Protein AF-A0A099L6Z6-F1 (afdb_monomer_lite)

pLDDT: mean 90.1, std 9.33, range [52.97, 97.56]

Sequence (147 aa):
MLLELKNRAIEADQVHSEILDRCCEWDNIVERSDDLVKFLDLDIGEESKTLIRRLIDTNLALNLTHAELEAKRDKSVLEYALAKLGGNLGSIIDYVDNKGRKRTIVVEDAQLLAGDVAVTGTRLLQSGKIGKLEGYVCLDSCQWQLR

Radius of gyration: 21.44 Å; chains: 1; bounding box: 47×38×59 Å

Foldseek 3Di:
DLVVLLVQLVVLVVVLVVLVVVLVVLCVVCVPLVCLVVCCPDPDDPVSNVVSVVSNVVNVVSVVVNVVSVVSNQVSLQVSVCVLQVHDQQWKKWWQDPVRDTWIFGFHGWDADPSWIKGWHFIQDPVRDGDRDIDIDTSVPIDMHTD

Secondary structure (DSSP, 8-state):
-HHHHHHHHHHHHHHHHHHHHHHHHHHHHSSSGGGHHHHTTSS--HHHHHHHHHHHHHHHHHHHHHHHHHHHHHHHHHHHHHHHHT--TT-EEEEE-TTS-EEEEE--EEEEETTEEEEEEEEEPTTS-EEEEEEEEETTTS-EEE-

Structure (mmCIF, N/CA/C/O backbone):
data_AF-A0A099L6Z6-F1
#
_entry.id   AF-A0A099L6Z6-F1
#
loop_
_atom_site.group_PDB
_atom_site.id
_atom_site.type_symbol
_atom_site.label_atom_id
_atom_site.label_alt_id
_atom_site.label_comp_id
_atom_site.label_asym_id
_atom_site.label_entity_id
_atom_site.label_seq_id
_atom_site.pdbx_PDB_ins_code
_atom_site.Cartn_x
_atom_site.Cartn_y
_atom_site.Cartn_z
_atom_site.occupancy
_atom_site.B_iso_or_equiv
_atom_site.auth_seq_id
_atom_site.auth_comp_id
_atom_site.auth_asym_id
_atom_site.auth_atom_id
_atom_site.pdbx_PDB_model_num
ATOM 1 N N . MET A 1 1 ? 8.094 17.762 -13.156 1.00 87.44 1 MET A N 1
ATOM 2 C CA . MET A 1 1 ? 7.169 16.617 -13.274 1.00 87.44 1 MET A CA 1
ATOM 3 C C . MET A 1 1 ? 7.647 15.361 -12.545 1.00 87.44 1 MET A C 1
ATOM 5 O O . MET A 1 1 ? 7.072 15.055 -11.513 1.00 87.44 1 MET A O 1
ATOM 9 N N . LEU A 1 2 ? 8.692 14.641 -12.990 1.00 93.56 2 LEU A N 1
ATOM 10 C CA . LEU A 1 2 ? 9.087 13.378 -12.326 1.00 93.56 2 LEU A CA 1
ATOM 11 C C . LEU A 1 2 ? 9.576 13.563 -10.875 1.00 93.56 2 LEU A C 1
ATOM 13 O O . LEU A 1 2 ? 9.237 12.768 -10.007 1.00 93.56 2 LEU A O 1
ATOM 17 N N . LEU A 1 3 ? 10.327 14.634 -10.595 1.00 94.00 3 LEU A N 1
ATOM 18 C CA . LEU A 1 3 ? 10.764 14.961 -9.232 1.00 94.00 3 LEU A CA 1
ATOM 19 C C . LEU A 1 3 ? 9.585 15.313 -8.308 1.00 94.00 3 LEU A C 1
ATOM 21 O O . LEU A 1 3 ? 9.558 14.895 -7.160 1.00 94.00 3 LEU A O 1
ATOM 25 N N . GLU A 1 4 ? 8.589 16.039 -8.818 1.00 96.56 4 GLU A N 1
ATOM 26 C CA . GLU A 1 4 ? 7.378 16.384 -8.056 1.00 96.56 4 GLU A CA 1
ATOM 27 C C . GLU A 1 4 ? 6.556 15.132 -7.734 1.00 96.56 4 GLU A C 1
ATOM 29 O O . GLU A 1 4 ? 6.054 14.992 -6.626 1.00 96.56 4 GLU A O 1
ATOM 34 N N . LEU A 1 5 ? 6.449 14.200 -8.686 1.00 96.56 5 LEU A N 1
ATOM 35 C CA . LEU A 1 5 ? 5.833 12.887 -8.478 1.00 96.56 5 LEU A CA 1
ATOM 36 C C . LEU A 1 5 ? 6.565 12.075 -7.409 1.00 96.56 5 LEU A C 1
ATOM 38 O O . LEU A 1 5 ? 5.923 11.532 -6.514 1.00 96.56 5 LEU A O 1
ATOM 42 N N . LYS A 1 6 ? 7.903 12.040 -7.474 1.00 95.94 6 LYS A N 1
ATOM 43 C CA . LYS A 1 6 ? 8.734 11.377 -6.464 1.00 95.94 6 LYS A CA 1
ATOM 44 C C . LYS A 1 6 ? 8.473 11.952 -5.071 1.00 95.94 6 LYS A C 1
ATOM 46 O O . LYS A 1 6 ? 8.242 11.189 -4.141 1.00 95.94 6 LYS A O 1
ATOM 51 N N . ASN A 1 7 ? 8.484 13.277 -4.936 1.00 96.25 7 ASN A N 1
ATOM 52 C CA . ASN A 1 7 ? 8.261 13.935 -3.649 1.00 96.25 7 ASN A CA 1
ATOM 53 C C . ASN A 1 7 ? 6.857 13.646 -3.105 1.00 96.25 7 ASN A C 1
ATOM 55 O O . ASN A 1 7 ? 6.740 13.263 -1.949 1.00 96.25 7 ASN A O 1
ATOM 59 N N . ARG A 1 8 ? 5.816 13.709 -3.950 1.00 96.75 8 ARG A N 1
ATOM 60 C CA . ARG A 1 8 ? 4.446 13.336 -3.554 1.00 96.75 8 ARG A CA 1
ATOM 61 C C . ARG A 1 8 ? 4.349 11.891 -3.059 1.00 96.75 8 ARG A C 1
ATOM 63 O O . ARG A 1 8 ? 3.672 11.636 -2.071 1.00 96.75 8 ARG A O 1
ATOM 70 N N . ALA A 1 9 ? 5.012 10.952 -3.736 1.00 96.56 9 ALA A N 1
ATOM 71 C CA . ALA A 1 9 ? 5.033 9.553 -3.316 1.00 96.56 9 ALA A CA 1
ATOM 72 C C . ALA A 1 9 ? 5.741 9.369 -1.962 1.00 96.56 9 ALA A C 1
ATOM 74 O O . ALA A 1 9 ? 5.227 8.655 -1.110 1.00 96.56 9 ALA A O 1
ATOM 75 N N . ILE A 1 10 ? 6.875 10.047 -1.750 1.00 96.31 10 ILE A N 1
ATOM 76 C CA . ILE A 1 10 ? 7.612 10.021 -0.475 1.00 96.31 10 ILE A CA 1
ATOM 77 C C . ILE A 1 10 ? 6.778 10.630 0.656 1.00 96.31 10 ILE A C 1
ATOM 79 O O . ILE A 1 10 ? 6.680 10.036 1.722 1.00 96.31 10 ILE A O 1
ATOM 83 N N . GLU A 1 11 ? 6.159 11.789 0.431 1.00 96.44 11 GLU A N 1
ATOM 84 C CA . GLU A 1 11 ? 5.303 12.446 1.425 1.00 96.44 11 GLU A CA 1
ATOM 85 C C . GLU A 1 11 ? 4.112 11.556 1.806 1.00 96.44 11 GLU A C 1
ATOM 87 O O . GLU A 1 11 ? 3.810 11.396 2.986 1.00 96.44 11 GLU A O 1
ATOM 92 N N . ALA A 1 12 ? 3.458 10.925 0.825 1.00 96.38 12 ALA A N 1
ATOM 93 C CA . ALA A 1 12 ? 2.346 10.016 1.089 1.00 96.38 12 ALA A CA 1
ATOM 94 C C . ALA A 1 12 ? 2.782 8.762 1.872 1.00 96.38 12 ALA A C 1
ATOM 96 O O . ALA A 1 12 ? 2.055 8.317 2.758 1.00 96.38 12 ALA A O 1
ATOM 97 N N . ASP A 1 13 ? 3.964 8.216 1.576 1.00 95.88 13 ASP A N 1
ATOM 98 C CA . ASP A 1 13 ? 4.547 7.072 2.289 1.00 95.88 13 ASP A CA 1
ATOM 99 C C . ASP A 1 13 ? 4.933 7.413 3.738 1.00 95.88 13 ASP A C 1
ATOM 101 O O . ASP A 1 13 ? 4.680 6.631 4.657 1.00 95.88 13 ASP A O 1
ATOM 105 N N . GLN A 1 14 ? 5.458 8.620 3.967 1.00 95.62 14 GLN A N 1
ATOM 106 C CA . GLN A 1 14 ? 5.753 9.133 5.308 1.00 95.62 14 GLN A CA 1
ATOM 107 C C . GLN A 1 14 ? 4.478 9.299 6.138 1.00 95.62 14 GLN A C 1
ATOM 109 O O . GLN A 1 14 ? 4.401 8.766 7.242 1.00 95.62 14 GLN A O 1
ATOM 114 N N . VAL A 1 15 ? 3.450 9.955 5.590 1.00 95.81 15 VAL A N 1
ATOM 115 C CA . VAL A 1 15 ? 2.158 10.130 6.277 1.00 95.81 15 VAL A CA 1
ATOM 116 C C . VAL A 1 15 ? 1.494 8.779 6.562 1.00 95.81 15 VAL A C 1
ATOM 118 O O . VAL A 1 15 ? 0.932 8.581 7.638 1.00 95.81 15 VAL A O 1
ATOM 121 N N . HIS A 1 16 ? 1.574 7.831 5.622 1.00 95.94 16 HIS A N 1
ATOM 122 C CA . HIS A 1 16 ? 1.106 6.466 5.847 1.00 95.94 16 HIS A CA 1
ATOM 123 C C . HIS A 1 16 ? 1.875 5.776 6.989 1.00 95.94 16 HIS A C 1
ATOM 125 O O . HIS A 1 16 ? 1.276 5.117 7.834 1.00 95.94 16 HIS A O 1
ATOM 131 N N . SER A 1 17 ? 3.199 5.927 7.035 1.00 93.94 17 SER A N 1
ATOM 132 C CA . SER A 1 17 ? 4.025 5.334 8.092 1.00 93.94 17 SER A CA 1
ATOM 133 C C . SER A 1 17 ? 3.672 5.899 9.471 1.00 93.94 17 SER A C 1
ATOM 135 O O . SER A 1 17 ? 3.504 5.138 10.418 1.00 93.94 17 SER A O 1
ATOM 137 N N . GLU A 1 18 ? 3.453 7.213 9.572 1.00 95.38 18 GLU A N 1
ATOM 138 C CA . GLU A 1 18 ? 3.038 7.860 10.823 1.00 95.38 18 GLU A CA 1
ATOM 139 C C . GLU A 1 18 ? 1.682 7.346 11.333 1.00 95.38 18 GLU A C 1
ATOM 141 O O . GLU A 1 18 ? 1.524 7.109 12.534 1.00 95.38 18 GLU A O 1
ATOM 146 N N . ILE A 1 19 ? 0.692 7.153 10.446 1.00 94.75 19 ILE A N 1
ATOM 147 C CA . ILE A 1 19 ? -0.604 6.596 10.863 1.00 94.75 19 ILE A CA 1
ATOM 148 C C . ILE A 1 19 ? -0.494 5.110 11.212 1.00 94.75 19 ILE A C 1
ATOM 150 O O . ILE A 1 19 ? -1.144 4.678 12.160 1.00 94.75 19 ILE A O 1
ATOM 154 N N . LEU A 1 20 ? 0.340 4.341 10.505 1.00 94.38 20 LEU A N 1
ATOM 155 C CA . LEU A 1 20 ? 0.573 2.929 10.804 1.00 94.38 20 LEU A CA 1
ATOM 156 C C . LEU A 1 20 ? 1.187 2.765 12.196 1.00 94.38 20 LEU A C 1
ATOM 158 O O . LEU A 1 20 ? 0.706 1.939 12.972 1.00 94.38 20 LEU A O 1
ATOM 162 N N . ASP A 1 21 ? 2.176 3.589 12.545 1.00 94.88 21 ASP A N 1
ATOM 163 C CA . ASP A 1 21 ? 2.753 3.617 13.892 1.00 94.88 21 ASP A CA 1
ATOM 164 C C . ASP A 1 21 ? 1.672 3.941 14.934 1.00 94.88 21 ASP A C 1
ATOM 166 O O . ASP A 1 21 ? 1.580 3.283 15.972 1.00 94.88 21 ASP A O 1
ATOM 170 N N . ARG A 1 22 ? 0.778 4.893 14.630 1.00 92.62 22 ARG A N 1
ATOM 171 C CA . ARG A 1 22 ? -0.353 5.245 15.501 1.00 92.62 22 ARG A CA 1
ATOM 172 C C . ARG A 1 22 ? -1.363 4.112 15.670 1.00 92.62 22 ARG A C 1
ATOM 174 O O . ARG A 1 22 ? -1.860 3.911 16.776 1.00 92.62 22 ARG A O 1
ATOM 181 N N . CYS A 1 23 ? -1.663 3.379 14.603 1.00 91.88 23 CYS A N 1
ATOM 182 C CA . CYS A 1 23 ? -2.504 2.186 14.650 1.00 91.88 23 CYS A CA 1
ATOM 183 C C . CYS A 1 23 ? -1.845 1.091 15.495 1.00 91.88 23 CYS A C 1
ATOM 185 O O . CYS A 1 23 ? -2.495 0.548 16.380 1.00 91.88 23 CYS A O 1
ATOM 187 N N . CYS A 1 24 ? -0.542 0.848 15.323 1.00 91.00 24 CYS A N 1
ATOM 188 C CA . CYS A 1 24 ? 0.205 -0.107 16.146 1.00 91.00 24 CYS A CA 1
ATOM 189 C C . CYS A 1 24 ? 0.208 0.291 17.632 1.00 91.00 24 CYS A C 1
ATOM 191 O O . CYS A 1 24 ? 0.026 -0.554 18.508 1.00 91.00 24 CYS A O 1
ATOM 193 N N . GLU A 1 25 ? 0.408 1.576 17.944 1.00 91.88 25 GLU A N 1
ATOM 194 C CA . GLU A 1 25 ? 0.283 2.096 19.311 1.00 91.88 25 GLU A CA 1
ATOM 195 C C . GLU A 1 25 ? -1.118 1.838 19.877 1.00 91.88 25 GLU A C 1
ATOM 197 O O . GLU A 1 25 ? -1.252 1.402 21.020 1.00 91.88 25 GLU A O 1
ATOM 202 N N . TRP A 1 26 ? -2.158 2.082 19.079 1.00 91.44 26 TRP A N 1
ATOM 203 C CA . TRP A 1 26 ? -3.546 1.890 19.480 1.00 91.44 26 TRP A CA 1
ATOM 204 C C . TRP A 1 26 ? -3.908 0.419 19.706 1.00 91.44 26 TRP A C 1
ATOM 206 O O . TRP A 1 26 ? -4.561 0.101 20.701 1.00 91.44 26 TRP A O 1
ATOM 216 N N . ASP A 1 27 ? -3.422 -0.484 18.856 1.00 88.31 27 ASP A N 1
ATOM 217 C CA . ASP A 1 27 ? -3.620 -1.929 18.998 1.00 88.31 27 ASP A CA 1
ATOM 218 C C . ASP A 1 27 ? -3.040 -2.459 20.316 1.00 88.31 27 ASP A C 1
ATOM 220 O O . ASP A 1 27 ? -3.616 -3.358 20.928 1.00 88.31 27 ASP A O 1
ATOM 224 N N . ASN A 1 28 ? -1.953 -1.856 20.814 1.00 86.88 28 ASN A N 1
ATOM 225 C CA . ASN A 1 28 ? -1.399 -2.182 22.131 1.00 86.88 28 ASN A CA 1
ATOM 226 C C . ASN A 1 28 ? -2.274 -1.688 23.299 1.00 86.88 28 ASN A C 1
ATOM 228 O O . ASN A 1 28 ? -2.167 -2.211 24.407 1.00 86.88 28 ASN A O 1
ATOM 232 N N . ILE A 1 29 ? -3.111 -0.668 23.087 1.00 85.69 29 ILE A N 1
ATOM 233 C CA . ILE A 1 29 ? -4.023 -0.134 24.113 1.00 85.69 29 ILE A CA 1
ATOM 234 C C . ILE A 1 29 ? -5.311 -0.951 24.151 1.00 85.69 29 ILE A C 1
ATOM 236 O O . ILE A 1 29 ? -5.826 -1.257 25.227 1.0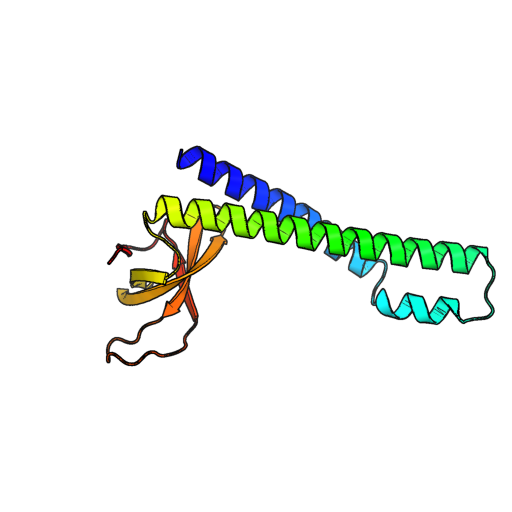0 85.69 29 ILE A O 1
ATOM 240 N N . VAL A 1 30 ? -5.854 -1.264 22.977 1.00 84.00 30 VAL A N 1
ATOM 241 C CA . VAL A 1 30 ? -7.197 -1.827 22.821 1.00 84.00 30 VAL A CA 1
ATOM 242 C C . VAL A 1 30 ? -7.138 -3.237 22.255 1.00 84.00 30 VAL A C 1
ATOM 244 O O . VAL A 1 30 ? -7.980 -3.598 21.440 1.00 84.00 30 VAL A O 1
ATOM 247 N N . GLU A 1 31 ? -6.133 -4.017 22.665 1.00 73.38 31 GLU A N 1
ATOM 248 C CA . GLU A 1 31 ? -5.865 -5.363 22.154 1.00 73.38 31 GLU A CA 1
ATOM 249 C C . GLU A 1 31 ? -7.177 -6.143 21.970 1.00 73.38 31 GLU A C 1
ATOM 251 O O . GLU A 1 31 ? -7.928 -6.357 22.924 1.00 73.38 31 GLU A O 1
ATOM 256 N N . ARG A 1 32 ? -7.468 -6.533 20.720 1.00 74.62 32 ARG A N 1
ATOM 257 C CA . ARG A 1 32 ? -8.763 -7.105 20.303 1.00 74.62 32 ARG A CA 1
ATOM 258 C C . ARG A 1 32 ? -9.938 -6.151 20.517 1.00 74.62 32 ARG A C 1
ATOM 260 O O . ARG A 1 32 ? -10.9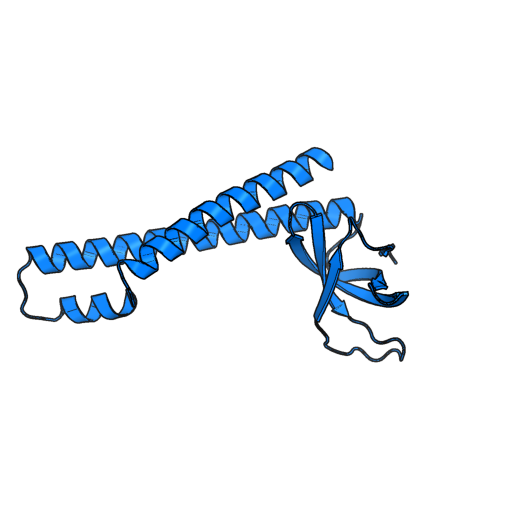26 -6.484 21.170 1.00 74.62 32 ARG A O 1
ATOM 267 N N . SER A 1 33 ? -9.872 -4.982 19.895 1.00 75.06 33 SER A N 1
ATOM 268 C CA . SER A 1 33 ? -10.922 -3.962 19.960 1.00 75.06 33 SER A CA 1
ATOM 269 C C . SER A 1 33 ? -12.294 -4.479 19.508 1.00 75.06 33 SER A C 1
ATOM 271 O O . SER A 1 33 ? -13.311 -4.044 20.041 1.00 75.06 33 SER A O 1
ATOM 273 N N . ASP A 1 34 ? -12.341 -5.484 18.632 1.00 77.31 34 ASP A N 1
ATOM 274 C CA . ASP A 1 34 ? -13.572 -6.184 18.238 1.00 77.31 34 ASP A CA 1
ATOM 275 C C . ASP A 1 34 ? -14.275 -6.896 19.410 1.00 77.31 34 ASP A C 1
ATOM 277 O O . ASP A 1 34 ? -15.503 -7.027 19.433 1.00 77.31 34 ASP A O 1
ATOM 281 N N . ASP A 1 35 ? -13.521 -7.330 20.422 1.00 85.38 35 ASP A N 1
ATOM 282 C CA . ASP A 1 35 ? -14.072 -7.965 21.617 1.00 85.38 35 ASP A CA 1
ATOM 283 C C . ASP A 1 35 ? -14.712 -6.944 22.569 1.00 85.38 35 ASP A C 1
ATOM 285 O O . ASP A 1 35 ? -15.563 -7.327 23.376 1.00 85.38 35 ASP A O 1
ATOM 289 N N . LEU A 1 36 ? -14.387 -5.647 22.451 1.00 86.81 36 LEU A N 1
ATOM 290 C CA . LEU A 1 36 ? -14.963 -4.597 23.297 1.00 86.81 36 LEU A CA 1
ATOM 291 C C . LEU A 1 36 ? -16.483 -4.503 23.177 1.00 86.81 36 LEU A C 1
ATOM 293 O O . LEU A 1 36 ? -17.163 -4.223 24.165 1.00 86.81 36 LEU A O 1
ATOM 297 N N . VAL A 1 37 ? -17.025 -4.776 21.988 1.00 88.94 37 VAL A N 1
ATOM 298 C CA . VAL A 1 37 ? -18.471 -4.741 21.736 1.00 88.94 37 VAL A CA 1
ATOM 299 C C . VAL A 1 37 ? -19.209 -5.687 22.687 1.00 88.94 37 VAL A C 1
ATOM 301 O O . VAL A 1 37 ? -20.264 -5.332 23.204 1.00 88.94 37 VAL A O 1
ATOM 304 N N . LYS A 1 38 ? -18.615 -6.844 23.010 1.00 89.81 38 LYS A N 1
ATOM 305 C CA . LYS A 1 38 ? -19.211 -7.853 23.904 1.00 89.81 38 LYS A CA 1
ATOM 306 C C . LYS A 1 38 ? -19.387 -7.341 25.335 1.00 89.81 38 LYS A C 1
ATOM 308 O O . LYS A 1 38 ? -20.279 -7.795 26.044 1.00 89.81 38 LYS A O 1
ATOM 313 N N . PHE A 1 39 ? -18.556 -6.393 25.774 1.00 88.88 39 PHE A N 1
ATOM 314 C CA . PHE A 1 39 ? -18.659 -5.816 27.116 1.00 88.88 39 PHE A CA 1
ATOM 315 C C . PHE A 1 39 ? -19.824 -4.827 27.246 1.00 88.88 39 PHE A C 1
ATOM 317 O O . PHE A 1 39 ? -20.233 -4.524 28.366 1.00 88.88 39 PHE A O 1
ATOM 324 N N . LEU A 1 40 ? -20.391 -4.343 26.134 1.00 90.81 40 LEU A N 1
ATOM 325 C CA . LEU A 1 40 ? -21.556 -3.452 26.157 1.00 90.81 40 LEU A CA 1
ATOM 326 C C . LEU A 1 40 ? -22.842 -4.166 26.597 1.00 90.81 40 LEU A C 1
ATOM 328 O O . LEU A 1 40 ? -23.734 -3.508 27.137 1.00 90.81 40 LEU A O 1
ATOM 332 N N . ASP A 1 41 ? -22.908 -5.486 26.410 1.00 92.56 41 ASP A N 1
ATOM 333 C CA . ASP A 1 41 ? -24.043 -6.330 26.804 1.00 92.56 41 ASP A CA 1
ATOM 334 C C . ASP A 1 41 ? -24.013 -6.718 28.290 1.00 92.56 41 ASP A C 1
ATOM 336 O O . ASP A 1 41 ? -24.994 -7.239 28.823 1.00 92.56 41 ASP A O 1
ATOM 340 N N . LEU A 1 42 ? -22.895 -6.470 28.980 1.00 92.94 42 LEU A N 1
ATOM 341 C CA . LEU A 1 42 ? -22.781 -6.736 30.408 1.00 92.94 42 LEU A CA 1
ATOM 342 C C . LEU A 1 42 ? -23.582 -5.712 31.221 1.00 92.94 42 LEU A C 1
ATOM 344 O O . LEU A 1 42 ? -23.728 -4.542 30.848 1.00 92.94 42 LEU A O 1
ATOM 348 N N . ASP A 1 43 ? -24.050 -6.148 32.389 1.00 94.69 43 ASP A N 1
ATOM 349 C CA . ASP A 1 43 ? -24.676 -5.277 33.383 1.00 94.69 43 ASP A CA 1
ATOM 350 C C . ASP A 1 43 ? -23.607 -4.467 34.138 1.00 94.69 43 ASP A C 1
ATOM 352 O O . ASP A 1 43 ? -23.266 -4.724 35.291 1.00 94.69 43 ASP A O 1
ATOM 356 N N . ILE A 1 44 ? -22.992 -3.535 33.411 1.00 94.12 44 ILE A N 1
ATOM 357 C CA . ILE A 1 44 ? -22.000 -2.577 33.901 1.00 94.12 44 ILE A CA 1
ATOM 358 C C . ILE A 1 44 ? -22.572 -1.159 33.857 1.00 94.12 44 ILE A C 1
ATOM 360 O O . ILE A 1 44 ? -23.502 -0.865 33.102 1.00 94.12 44 ILE A O 1
ATOM 364 N N . GLY A 1 45 ? -21.988 -0.262 34.652 1.00 96.00 45 GLY A N 1
ATOM 365 C CA . GLY A 1 45 ? -22.425 1.130 34.728 1.00 96.00 45 GLY A CA 1
ATOM 366 C C . GLY A 1 45 ? -22.348 1.867 33.385 1.00 96.00 45 GLY A C 1
ATOM 367 O O . GLY A 1 45 ? -21.481 1.600 32.550 1.00 96.00 45 GLY A O 1
ATOM 368 N N . GLU A 1 46 ? -23.234 2.847 33.194 1.00 95.75 46 GLU A N 1
ATOM 369 C CA . GLU A 1 46 ? -23.307 3.641 31.958 1.00 95.75 46 GLU A CA 1
ATOM 370 C C . GLU A 1 46 ? -22.019 4.417 31.651 1.00 95.75 46 GLU A C 1
ATOM 372 O O . GLU A 1 46 ? -21.668 4.597 30.484 1.00 95.75 46 GLU A O 1
ATOM 377 N N . GLU A 1 47 ? -21.270 4.832 32.675 1.00 96.31 47 GLU A N 1
ATOM 378 C CA . GLU A 1 47 ? -19.955 5.457 32.493 1.00 96.31 47 GLU A CA 1
ATOM 379 C C . GLU A 1 47 ? -18.970 4.498 31.810 1.00 96.31 47 GLU A C 1
ATOM 381 O O . GLU A 1 47 ? -18.305 4.872 30.842 1.00 96.31 47 GLU A O 1
ATOM 386 N N . SER A 1 48 ? -18.933 3.235 32.246 1.00 95.44 48 SER A N 1
ATOM 387 C CA . SER A 1 48 ? -18.101 2.195 31.636 1.00 95.44 48 SER A CA 1
ATOM 388 C C . SER A 1 48 ? -18.546 1.888 30.207 1.00 95.44 48 SER A C 1
ATOM 390 O O . SER A 1 48 ? -17.706 1.835 29.310 1.00 95.44 48 SER A O 1
ATOM 392 N N . LYS A 1 49 ? -19.858 1.770 29.954 1.00 94.94 49 LYS A N 1
ATOM 393 C CA . LYS A 1 49 ? -20.387 1.587 28.587 1.00 94.94 49 LYS A CA 1
ATOM 394 C C . LYS A 1 49 ? -20.027 2.759 27.677 1.00 94.94 49 LYS A C 1
ATOM 396 O O . LYS A 1 49 ? -19.679 2.558 26.517 1.00 94.94 49 LYS A O 1
ATOM 401 N N . THR A 1 50 ? -20.078 3.983 28.198 1.00 96.12 50 THR A N 1
ATOM 402 C CA . THR A 1 50 ? -19.694 5.193 27.460 1.00 96.12 50 THR A CA 1
ATOM 403 C C . THR A 1 50 ? -18.210 5.184 27.108 1.00 96.12 50 THR A C 1
ATOM 405 O O . THR A 1 50 ? -17.856 5.497 25.971 1.00 96.12 50 THR A O 1
ATOM 408 N N . LEU A 1 51 ? -17.341 4.795 28.045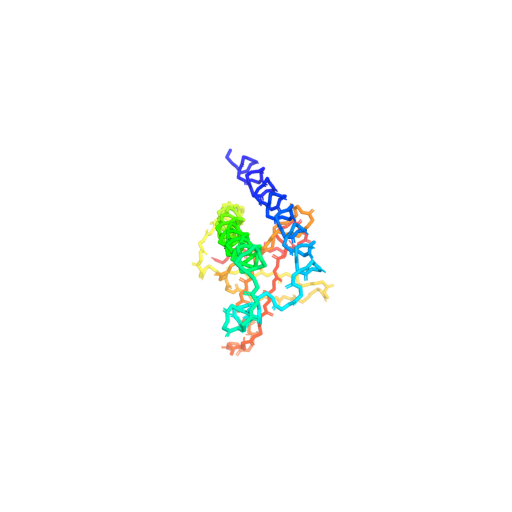 1.00 94.31 51 LEU A N 1
ATOM 409 C CA . LEU A 1 51 ? -15.912 4.639 27.778 1.00 94.31 51 LEU A CA 1
ATOM 410 C C . LEU A 1 51 ? -15.659 3.588 26.688 1.00 94.31 51 LEU A C 1
ATOM 412 O O . LEU A 1 51 ? -14.947 3.875 25.730 1.00 94.31 51 LEU A O 1
ATOM 416 N N . ILE A 1 52 ? -16.285 2.412 26.793 1.00 93.25 52 ILE A N 1
ATOM 417 C CA . ILE A 1 52 ? -16.135 1.322 25.818 1.00 93.25 52 ILE A CA 1
ATOM 418 C C . ILE A 1 52 ? -16.571 1.772 24.417 1.00 93.25 52 ILE A C 1
ATOM 420 O O . ILE A 1 52 ? -15.833 1.561 23.457 1.00 93.25 52 ILE A O 1
ATOM 424 N N . ARG A 1 53 ? -17.717 2.458 24.291 1.00 93.56 53 ARG A N 1
ATOM 425 C CA . ARG A 1 53 ? -18.170 3.023 23.005 1.00 93.56 53 ARG A CA 1
ATOM 426 C C . ARG A 1 53 ? -17.135 3.974 22.403 1.00 93.56 53 ARG A C 1
ATOM 428 O O . ARG A 1 53 ? -16.801 3.833 21.237 1.00 93.56 53 ARG A O 1
ATOM 435 N N . ARG A 1 54 ? -16.556 4.874 23.206 1.00 93.81 54 ARG A N 1
ATOM 436 C CA . ARG A 1 54 ? -15.512 5.803 22.732 1.00 93.81 54 ARG A CA 1
ATOM 437 C C . ARG A 1 54 ? -14.254 5.087 22.239 1.00 93.81 54 ARG A C 1
ATOM 439 O O . ARG A 1 54 ? -13.640 5.552 21.280 1.00 93.81 54 ARG A O 1
ATOM 446 N N . LEU A 1 55 ? -13.862 3.987 22.882 1.00 93.38 55 LEU A N 1
ATOM 447 C CA . LEU A 1 55 ? -12.730 3.172 22.430 1.00 93.38 55 LEU A CA 1
ATOM 448 C C . LEU A 1 55 ? -13.034 2.515 21.077 1.00 93.38 55 LEU A C 1
ATOM 450 O O . LEU A 1 55 ? -12.205 2.582 20.173 1.00 93.38 55 LEU A O 1
ATOM 454 N N . ILE A 1 56 ? -14.236 1.953 20.915 1.00 91.44 56 ILE A N 1
ATOM 455 C CA . ILE A 1 56 ? -14.697 1.374 19.643 1.00 91.44 56 ILE A CA 1
ATOM 456 C C . ILE A 1 56 ? -14.723 2.442 18.541 1.00 91.44 56 ILE A C 1
ATOM 458 O O . ILE A 1 56 ? -14.154 2.231 17.472 1.00 91.44 56 ILE A O 1
ATOM 462 N N . ASP A 1 57 ? -15.317 3.607 18.808 1.00 92.62 57 ASP A N 1
ATOM 463 C CA . ASP A 1 57 ? -15.413 4.704 17.838 1.00 92.62 57 ASP A CA 1
ATOM 464 C C . ASP A 1 57 ? -14.025 5.204 17.407 1.00 92.62 57 ASP A C 1
ATOM 466 O O . ASP A 1 57 ? -13.778 5.426 16.221 1.00 92.62 57 ASP A O 1
ATOM 470 N N . THR A 1 58 ? -13.095 5.338 18.358 1.00 92.69 58 THR A N 1
ATOM 471 C CA . THR A 1 58 ? -11.711 5.748 18.069 1.00 92.69 58 THR A CA 1
ATOM 472 C C . THR A 1 58 ? -10.992 4.710 17.209 1.00 92.69 58 THR A C 1
ATOM 474 O O . THR A 1 58 ? -10.333 5.074 16.237 1.00 92.69 58 THR A O 1
ATOM 477 N N . ASN A 1 59 ? -11.166 3.421 17.513 1.00 91.88 59 ASN A N 1
ATOM 478 C CA . ASN A 1 59 ? -10.607 2.326 16.721 1.00 91.88 59 ASN A CA 1
ATOM 479 C C . ASN A 1 59 ? -11.121 2.344 15.273 1.00 91.88 59 ASN A C 1
ATOM 481 O O . ASN A 1 59 ? -10.342 2.249 14.328 1.00 91.88 59 ASN A O 1
ATOM 485 N N . LEU A 1 60 ? -12.433 2.525 15.093 1.00 91.12 60 LEU A N 1
ATOM 486 C CA . LEU A 1 60 ? -13.044 2.631 13.768 1.00 91.12 60 LEU A CA 1
ATOM 487 C C . LEU A 1 60 ? -12.508 3.840 12.993 1.00 91.12 60 LEU A C 1
ATOM 489 O O . LEU A 1 60 ? -12.168 3.710 11.818 1.00 91.12 60 LEU A O 1
ATOM 493 N N . ALA A 1 61 ? -12.394 5.000 13.643 1.00 93.19 61 ALA A N 1
ATOM 494 C CA . ALA A 1 61 ? -11.859 6.207 13.021 1.00 93.19 61 ALA A CA 1
ATOM 495 C C . ALA A 1 61 ? -10.395 6.036 12.580 1.00 93.19 61 ALA A C 1
ATOM 497 O O . ALA A 1 61 ? -10.033 6.462 11.479 1.00 93.19 61 ALA A O 1
ATOM 498 N N . LEU A 1 62 ? -9.567 5.384 13.403 1.00 93.00 62 LEU A N 1
ATOM 499 C CA . LEU A 1 62 ? -8.175 5.083 13.066 1.00 93.00 62 LEU A CA 1
ATOM 500 C C . LEU A 1 62 ? -8.079 4.125 11.878 1.00 93.00 62 LEU A C 1
ATOM 502 O O . LEU A 1 62 ? -7.374 4.432 10.921 1.00 93.00 62 LEU A O 1
ATOM 506 N N . ASN A 1 63 ? -8.845 3.032 11.882 1.00 91.25 63 ASN A N 1
ATOM 507 C CA . ASN A 1 63 ? -8.843 2.056 10.788 1.00 91.25 63 ASN A CA 1
ATOM 508 C C . ASN A 1 63 ? -9.298 2.665 9.455 1.00 91.25 63 ASN A C 1
ATOM 510 O O . ASN A 1 63 ? -8.697 2.398 8.415 1.00 91.25 63 ASN A O 1
ATOM 514 N N . LEU A 1 64 ? -10.328 3.519 9.481 1.00 94.69 64 LEU A N 1
ATOM 515 C CA . LEU A 1 64 ? -10.775 4.256 8.296 1.00 94.69 64 LEU A CA 1
ATOM 516 C C . LEU A 1 64 ? -9.688 5.210 7.790 1.00 94.69 64 LEU A C 1
ATOM 518 O O . LEU A 1 64 ? -9.379 5.216 6.601 1.00 94.69 64 LEU A O 1
ATOM 522 N N . THR A 1 65 ? -9.073 5.975 8.694 1.00 95.62 65 THR A N 1
ATOM 523 C CA . THR A 1 65 ? -8.001 6.917 8.341 1.00 95.62 65 THR A CA 1
ATOM 524 C C . THR A 1 65 ? -6.789 6.189 7.758 1.00 95.62 65 THR A C 1
ATOM 526 O O . THR A 1 65 ? -6.236 6.629 6.750 1.00 95.62 65 THR A O 1
ATOM 529 N N . HIS A 1 66 ? -6.401 5.057 8.348 1.00 95.38 66 HIS A N 1
ATOM 530 C CA . HIS A 1 66 ? -5.325 4.206 7.850 1.00 95.38 66 HIS A CA 1
ATOM 531 C C . HIS A 1 66 ? -5.615 3.723 6.426 1.00 95.38 66 HIS A C 1
ATOM 533 O O . HIS A 1 66 ? -4.810 3.965 5.532 1.00 95.38 66 HIS A O 1
ATOM 539 N N . ALA A 1 67 ? -6.795 3.141 6.181 1.00 95.94 67 ALA A N 1
ATOM 540 C CA . ALA A 1 67 ? -7.181 2.653 4.855 1.00 95.94 67 ALA A CA 1
ATOM 541 C C . ALA A 1 67 ? -7.218 3.771 3.791 1.00 95.94 67 ALA A C 1
ATOM 543 O O . ALA A 1 67 ? -6.797 3.574 2.649 1.00 95.94 67 ALA A O 1
ATOM 544 N N . GLU A 1 68 ? -7.690 4.968 4.150 1.00 97.00 68 GLU A N 1
ATOM 545 C CA . GLU A 1 68 ? -7.682 6.121 3.243 1.00 97.00 68 GLU A CA 1
ATOM 546 C C . GLU A 1 68 ? -6.265 6.590 2.891 1.00 97.00 68 GLU A C 1
ATOM 548 O O . GLU A 1 68 ? -5.999 6.968 1.744 1.00 97.00 68 GLU A O 1
ATOM 553 N N . LEU A 1 69 ? -5.361 6.611 3.873 1.00 97.19 69 LEU A N 1
ATOM 554 C CA . LEU A 1 69 ? -3.968 7.005 3.671 1.00 97.19 69 LEU A CA 1
ATOM 555 C C . LEU A 1 69 ? -3.187 5.939 2.903 1.00 97.19 69 LEU A C 1
ATOM 557 O O . LEU A 1 69 ? -2.390 6.294 2.037 1.00 97.19 69 LEU A O 1
ATOM 561 N N . GLU A 1 70 ? -3.480 4.662 3.137 1.00 96.62 70 GLU A N 1
ATOM 562 C CA . GLU A 1 70 ? -2.934 3.537 2.382 1.00 96.62 70 GLU A CA 1
ATOM 563 C C . GLU A 1 70 ? -3.277 3.655 0.892 1.00 96.62 70 GLU A C 1
ATOM 565 O O . GLU A 1 70 ? -2.387 3.707 0.043 1.00 96.62 70 GLU A O 1
ATOM 570 N N . ALA A 1 71 ? -4.556 3.860 0.566 1.00 96.69 71 ALA A N 1
ATOM 571 C CA . ALA A 1 71 ? -4.991 4.039 -0.817 1.00 96.69 71 ALA A CA 1
ATOM 572 C C . ALA A 1 71 ? -4.367 5.283 -1.485 1.00 96.69 71 ALA A C 1
ATOM 574 O O . ALA A 1 71 ? -4.062 5.276 -2.684 1.00 96.69 71 ALA A O 1
ATOM 575 N N . LYS A 1 72 ? -4.171 6.377 -0.731 1.00 96.88 72 LYS A N 1
ATOM 576 C CA . LYS A 1 72 ? -3.495 7.590 -1.231 1.00 96.88 72 LYS A CA 1
ATOM 577 C C . LYS A 1 72 ? -2.007 7.350 -1.489 1.00 96.88 72 LYS A C 1
ATOM 579 O O . LYS A 1 72 ? -1.505 7.826 -2.514 1.00 96.88 72 LYS A O 1
ATOM 584 N N . ARG A 1 73 ? -1.322 6.626 -0.597 1.00 96.81 73 ARG A N 1
ATOM 585 C CA . ARG A 1 73 ? 0.067 6.182 -0.775 1.00 96.81 73 ARG A CA 1
ATOM 586 C C . ARG A 1 73 ? 0.179 5.348 -2.042 1.00 96.81 73 ARG A C 1
ATOM 588 O O . ARG A 1 73 ? 0.911 5.752 -2.942 1.00 96.81 73 ARG A O 1
ATOM 595 N N . ASP A 1 74 ? -0.594 4.273 -2.156 1.00 96.62 74 ASP A N 1
ATOM 596 C CA . ASP A 1 74 ? -0.510 3.328 -3.278 1.00 96.62 74 ASP A CA 1
ATOM 597 C C . ASP A 1 74 ? -0.730 4.025 -4.614 1.00 96.62 74 ASP A C 1
ATOM 599 O O . ASP A 1 74 ? 0.060 3.887 -5.548 1.00 96.62 74 ASP A O 1
ATOM 603 N N . LYS A 1 75 ? -1.741 4.896 -4.679 1.00 97.25 75 LYS A N 1
ATOM 604 C CA . LYS A 1 75 ? -1.994 5.715 -5.864 1.00 97.25 75 LYS A CA 1
ATOM 605 C C . LYS A 1 75 ? -0.799 6.600 -6.229 1.00 97.25 75 LYS A C 1
ATOM 607 O O . LYS A 1 75 ? -0.453 6.695 -7.405 1.00 97.25 75 LYS A O 1
ATOM 612 N N . SER A 1 76 ? -0.194 7.270 -5.250 1.00 97.56 76 SER A N 1
ATOM 613 C CA . SER A 1 76 ? 0.910 8.213 -5.481 1.00 97.56 76 SER A CA 1
ATOM 614 C C . SER A 1 76 ? 2.194 7.490 -5.890 1.00 97.56 76 SER A C 1
ATOM 616 O O . SER A 1 76 ? 2.895 7.929 -6.805 1.00 97.56 76 SER A O 1
ATOM 618 N N . VAL A 1 77 ? 2.476 6.353 -5.251 1.00 97.19 77 VAL A N 1
ATOM 619 C CA . VAL A 1 77 ? 3.607 5.476 -5.573 1.00 97.19 77 VAL A CA 1
ATOM 620 C C . VAL A 1 77 ? 3.453 4.902 -6.978 1.00 97.19 77 VAL A C 1
ATOM 622 O O . VAL A 1 77 ? 4.399 4.973 -7.764 1.00 97.19 77 VAL A O 1
ATOM 625 N N . LEU A 1 78 ? 2.262 4.416 -7.335 1.00 97.06 78 LEU A N 1
ATOM 626 C CA . LEU A 1 78 ? 1.983 3.896 -8.669 1.00 97.06 78 LEU A CA 1
ATOM 627 C C . LEU A 1 78 ? 2.090 4.983 -9.749 1.00 97.06 78 LEU A C 1
ATOM 629 O O . LEU A 1 78 ? 2.716 4.752 -10.783 1.00 97.06 78 LEU A O 1
ATOM 633 N N . GLU A 1 79 ? 1.548 6.183 -9.510 1.00 96.88 79 GLU A N 1
ATOM 634 C CA . GLU A 1 79 ? 1.671 7.324 -10.433 1.00 96.88 79 GLU A CA 1
ATOM 635 C C . GLU A 1 79 ? 3.150 7.654 -10.705 1.00 96.88 79 GLU A C 1
ATOM 637 O O . GLU A 1 79 ? 3.560 7.811 -11.859 1.00 96.88 79 GLU A O 1
ATOM 642 N N . TYR A 1 80 ? 3.974 7.698 -9.653 1.00 96.94 80 TYR A N 1
ATOM 643 C CA . TYR A 1 80 ? 5.413 7.915 -9.778 1.00 96.94 80 TYR A CA 1
ATOM 644 C C . TYR A 1 80 ? 6.115 6.768 -10.518 1.00 96.94 80 TYR A C 1
ATOM 646 O O . TYR A 1 80 ? 6.911 7.029 -11.425 1.00 96.94 80 TYR A O 1
ATOM 654 N N . ALA A 1 81 ? 5.807 5.514 -10.181 1.00 96.38 81 ALA A N 1
ATOM 655 C CA . ALA A 1 81 ? 6.408 4.337 -10.801 1.00 96.38 81 ALA A CA 1
ATOM 656 C C . ALA A 1 81 ? 6.154 4.298 -12.312 1.00 96.38 81 ALA A C 1
ATOM 658 O O . ALA A 1 81 ? 7.093 4.142 -13.092 1.00 96.38 81 ALA A O 1
ATOM 659 N N . LEU A 1 82 ? 4.902 4.500 -12.730 1.00 96.38 82 LEU A N 1
ATOM 660 C CA . LEU A 1 82 ? 4.505 4.495 -14.138 1.00 96.38 82 LEU A CA 1
ATOM 661 C C . LEU A 1 82 ? 5.138 5.655 -14.912 1.00 96.38 82 LEU A C 1
ATOM 663 O O . LEU A 1 82 ? 5.652 5.454 -16.013 1.00 96.38 82 LEU A O 1
ATOM 667 N N . ALA A 1 83 ? 5.186 6.850 -14.316 1.00 95.62 83 ALA A N 1
ATOM 668 C CA . ALA A 1 83 ? 5.845 8.003 -14.923 1.00 95.62 83 ALA A CA 1
ATOM 669 C C . ALA A 1 83 ? 7.361 7.805 -15.072 1.00 95.62 83 ALA A C 1
ATOM 671 O O . ALA A 1 83 ? 7.941 8.227 -16.072 1.00 95.62 83 ALA A O 1
ATOM 672 N N . LYS A 1 84 ? 8.005 7.160 -14.093 1.00 94.75 84 LYS A N 1
ATOM 673 C CA . LYS A 1 84 ? 9.433 6.827 -14.148 1.00 94.75 84 LYS A CA 1
ATOM 674 C C . LYS A 1 84 ? 9.728 5.762 -15.194 1.00 94.75 84 LYS A C 1
ATOM 676 O O . LYS A 1 84 ? 10.722 5.858 -15.907 1.00 94.75 84 LYS A O 1
ATOM 681 N N . LEU A 1 85 ? 8.863 4.757 -15.259 1.00 94.19 85 LEU A N 1
ATOM 682 C CA . LEU A 1 85 ? 8.942 3.680 -16.229 1.00 94.19 85 LEU A CA 1
ATOM 683 C C . LEU A 1 85 ? 8.713 4.182 -17.662 1.00 94.19 85 LEU A C 1
ATOM 685 O O . LEU A 1 85 ? 9.301 3.648 -18.598 1.00 94.19 85 LEU A O 1
ATOM 689 N N . GLY A 1 86 ? 7.847 5.187 -17.830 1.00 94.12 86 GLY A N 1
ATOM 690 C CA . GLY A 1 86 ? 7.331 5.611 -19.132 1.00 94.12 86 GLY A CA 1
ATOM 691 C C . GLY A 1 86 ? 6.285 4.646 -19.706 1.00 94.12 86 GLY A C 1
ATOM 692 O O . GLY A 1 86 ? 6.107 4.599 -20.920 1.00 94.12 86 GLY A O 1
ATOM 693 N N . GLY A 1 87 ? 5.623 3.860 -18.850 1.00 92.50 87 GLY A N 1
ATOM 694 C CA . GLY A 1 87 ? 4.668 2.817 -19.234 1.00 92.50 87 GLY A CA 1
ATOM 695 C C . GLY A 1 87 ? 3.354 2.887 -18.452 1.00 92.50 87 GLY A C 1
ATOM 696 O O . GLY A 1 87 ? 3.105 3.825 -17.703 1.00 92.50 87 GLY A O 1
ATOM 697 N N . ASN A 1 88 ? 2.516 1.866 -18.623 1.00 96.19 88 ASN A N 1
ATOM 698 C CA . ASN A 1 88 ? 1.219 1.706 -17.951 1.00 96.19 88 ASN A CA 1
ATOM 699 C C . ASN A 1 88 ? 1.146 0.390 -17.160 1.00 96.19 88 ASN A C 1
ATOM 701 O O . ASN A 1 88 ? 1.972 -0.505 -17.357 1.00 96.19 88 ASN A O 1
ATOM 705 N N . LEU A 1 89 ? 0.109 0.221 -16.337 1.00 95.94 89 LEU A N 1
ATOM 706 C CA . LEU A 1 89 ? -0.272 -1.106 -15.844 1.00 95.94 89 LEU A CA 1
ATOM 707 C C . LEU A 1 89 ? -0.433 -2.090 -17.016 1.00 95.94 89 LEU A C 1
ATOM 709 O O . LEU A 1 89 ? -0.940 -1.734 -18.081 1.00 95.94 89 LEU A O 1
ATOM 713 N N . GLY A 1 90 ? 0.038 -3.319 -16.828 1.00 93.44 90 GLY A N 1
ATOM 714 C CA . GLY A 1 90 ? 0.118 -4.355 -17.858 1.00 93.44 90 GLY A CA 1
ATOM 715 C C . GLY A 1 90 ? 1.338 -4.247 -18.778 1.00 93.44 90 GLY A C 1
ATOM 716 O O . GLY A 1 90 ? 1.557 -5.147 -19.591 1.00 93.44 90 GLY A O 1
ATOM 717 N N . SER A 1 91 ? 2.153 -3.193 -18.660 1.00 94.25 91 SER A N 1
ATOM 718 C CA . SER A 1 91 ? 3.405 -3.102 -19.420 1.00 94.25 91 SER A CA 1
ATOM 719 C C . SER A 1 91 ? 4.371 -4.203 -19.010 1.00 94.25 91 SER A C 1
ATOM 721 O O . SER A 1 91 ? 4.365 -4.665 -17.869 1.00 94.25 91 SER A O 1
ATOM 723 N N . ILE A 1 92 ? 5.226 -4.611 -19.942 1.00 93.38 92 ILE A N 1
ATOM 724 C CA . ILE A 1 92 ? 6.193 -5.678 -19.714 1.00 93.38 92 ILE A CA 1
ATOM 725 C C . ILE A 1 92 ? 7.585 -5.070 -19.593 1.00 93.38 92 ILE A C 1
ATOM 727 O O . ILE A 1 92 ? 8.020 -4.314 -20.458 1.00 93.38 92 ILE A O 1
ATOM 731 N N . ILE A 1 93 ? 8.296 -5.443 -18.535 1.00 93.12 93 ILE A N 1
ATOM 732 C CA . ILE A 1 93 ? 9.660 -4.991 -18.272 1.00 93.12 93 ILE A CA 1
ATOM 733 C C . ILE A 1 93 ? 10.590 -6.189 -18.327 1.00 93.12 93 ILE A C 1
ATOM 735 O O . ILE A 1 93 ? 10.371 -7.180 -17.627 1.00 93.12 93 ILE A O 1
ATOM 739 N N . ASP A 1 94 ? 11.656 -6.081 -19.113 1.00 92.88 94 ASP A N 1
ATOM 740 C CA . ASP A 1 94 ? 12.813 -6.957 -18.974 1.00 92.88 94 ASP A CA 1
ATOM 741 C C . ASP A 1 94 ? 13.797 -6.354 -17.984 1.00 92.88 94 ASP A C 1
ATOM 743 O O . ASP A 1 94 ? 14.121 -5.174 -18.074 1.00 92.88 94 ASP A O 1
ATOM 747 N N . TYR A 1 95 ? 14.313 -7.164 -17.065 1.00 92.06 95 TYR A N 1
ATOM 748 C CA . TYR A 1 95 ? 15.279 -6.713 -16.071 1.00 92.06 95 TYR A CA 1
ATOM 749 C C . TYR A 1 95 ? 16.326 -7.777 -15.751 1.00 92.06 95 TYR A C 1
ATOM 751 O O . TYR A 1 95 ? 16.148 -8.967 -16.030 1.00 92.06 95 TYR A O 1
ATOM 759 N N . VAL A 1 96 ? 17.440 -7.345 -15.167 1.00 90.25 96 VAL A N 1
ATOM 760 C CA . VAL A 1 96 ? 18.490 -8.227 -14.652 1.00 90.25 96 VAL A CA 1
ATOM 761 C C . VAL A 1 96 ? 18.337 -8.331 -13.137 1.00 90.25 96 VAL A C 1
ATOM 763 O O . VAL A 1 96 ? 18.398 -7.322 -12.440 1.00 90.25 96 VAL A O 1
ATOM 766 N N . ASP A 1 97 ? 18.111 -9.545 -12.625 1.00 85.06 97 ASP A N 1
ATOM 767 C CA . ASP A 1 97 ? 18.027 -9.774 -11.179 1.00 85.06 97 ASP A CA 1
ATOM 768 C C . ASP A 1 97 ? 19.401 -9.641 -10.495 1.00 85.06 97 ASP A C 1
ATOM 770 O O . ASP A 1 97 ? 20.451 -9.614 -11.140 1.00 85.06 97 ASP A O 1
ATOM 774 N N . ASN A 1 98 ? 19.413 -9.602 -9.161 1.00 83.38 98 ASN A N 1
ATOM 775 C CA . ASN A 1 98 ? 20.639 -9.493 -8.359 1.00 83.38 98 ASN A CA 1
ATOM 776 C C . ASN A 1 98 ? 21.640 -10.653 -8.550 1.00 83.38 98 ASN A C 1
ATOM 778 O O . ASN A 1 98 ? 22.761 -10.591 -8.052 1.00 83.38 98 ASN A O 1
ATOM 782 N N . LYS A 1 99 ? 21.252 -11.718 -9.262 1.00 86.56 99 LYS A N 1
ATOM 783 C CA . LYS A 1 99 ? 22.111 -12.852 -9.625 1.00 86.56 99 LYS A CA 1
ATOM 784 C C . LYS A 1 99 ? 22.536 -12.796 -11.096 1.00 86.56 99 LYS A C 1
ATOM 786 O O . LYS A 1 99 ? 23.011 -13.804 -11.619 1.00 86.56 99 LYS A O 1
ATOM 791 N N . GLY A 1 100 ? 22.339 -11.662 -11.771 1.00 87.56 100 GLY A N 1
ATOM 792 C CA . GLY A 1 100 ? 22.716 -11.448 -13.166 1.00 87.56 100 GLY A CA 1
ATOM 793 C C . GLY A 1 100 ? 21.795 -12.131 -14.180 1.00 87.56 100 GLY A C 1
ATOM 794 O O . GLY A 1 100 ? 22.155 -12.249 -15.352 1.00 87.56 100 GLY A O 1
ATOM 795 N N . ARG A 1 101 ? 20.620 -12.630 -13.772 1.00 87.38 101 ARG A N 1
ATOM 796 C CA . ARG A 1 101 ? 19.734 -13.385 -14.671 1.00 87.38 101 ARG A CA 1
ATOM 797 C C . ARG A 1 101 ? 18.732 -12.449 -15.322 1.00 87.38 101 ARG A C 1
ATOM 799 O O . ARG A 1 101 ? 18.085 -11.659 -14.642 1.00 87.38 101 ARG A O 1
ATOM 806 N N . LYS A 1 102 ? 18.535 -12.616 -16.629 1.00 89.38 102 LYS A N 1
ATOM 807 C CA . LYS A 1 102 ? 17.485 -11.912 -17.371 1.00 89.38 102 LYS A CA 1
ATOM 808 C C . LYS A 1 102 ? 16.113 -12.455 -16.985 1.00 89.38 102 LYS A C 1
ATOM 810 O O . LYS A 1 102 ? 15.864 -13.661 -17.083 1.00 89.38 102 LYS A O 1
ATOM 815 N N . ARG A 1 103 ? 15.237 -11.561 -16.552 1.00 88.88 103 ARG A N 1
ATOM 816 C CA . ARG A 1 103 ? 13.867 -11.812 -16.112 1.00 88.88 103 ARG A CA 1
ATOM 817 C C . ARG A 1 103 ? 12.924 -10.867 -16.838 1.00 88.88 103 ARG A C 1
ATOM 819 O O . ARG A 1 103 ? 13.352 -9.858 -17.386 1.00 88.88 103 ARG A O 1
ATOM 826 N N . THR A 1 104 ? 11.645 -11.204 -16.796 1.00 90.75 104 THR A N 1
ATOM 827 C CA . THR A 1 104 ? 10.585 -10.384 -17.367 1.00 90.75 104 THR A CA 1
ATOM 828 C C . THR A 1 104 ? 9.426 -10.334 -16.382 1.00 90.75 104 THR A C 1
ATOM 830 O O . THR A 1 104 ? 9.100 -11.365 -15.791 1.00 90.75 104 THR A O 1
ATOM 833 N N . ILE A 1 105 ? 8.815 -9.169 -16.199 1.00 91.81 105 ILE A N 1
ATOM 834 C CA . ILE A 1 105 ? 7.691 -8.950 -15.283 1.00 91.81 105 ILE A CA 1
ATOM 835 C C . ILE A 1 105 ? 6.597 -8.132 -15.971 1.00 91.81 105 ILE A C 1
ATOM 837 O O . ILE A 1 105 ? 6.901 -7.236 -16.758 1.00 91.81 105 ILE A O 1
ATOM 841 N N . VAL A 1 106 ? 5.338 -8.472 -15.701 1.00 93.56 106 VAL A N 1
ATOM 842 C CA . VAL A 1 106 ? 4.175 -7.647 -16.044 1.00 93.56 106 VAL A CA 1
ATOM 843 C C . VAL A 1 106 ? 3.930 -6.690 -14.883 1.00 93.56 106 VAL A C 1
ATOM 845 O O . VAL A 1 106 ? 3.843 -7.136 -13.743 1.00 93.56 106 VAL A O 1
ATOM 848 N N . VAL A 1 107 ? 3.849 -5.393 -15.166 1.00 94.56 107 VAL A N 1
ATOM 849 C CA . VAL A 1 107 ? 3.597 -4.359 -14.156 1.00 94.56 107 VAL A CA 1
ATOM 850 C C . VAL A 1 107 ? 2.146 -4.445 -13.708 1.00 94.56 107 VAL A C 1
ATOM 852 O O . VAL A 1 107 ? 1.241 -4.182 -14.497 1.00 94.56 107 VAL A O 1
ATOM 855 N N . GLU A 1 108 ? 1.926 -4.802 -12.453 1.00 95.38 108 GLU A N 1
ATOM 856 C CA . GLU A 1 108 ? 0.591 -4.912 -11.857 1.00 95.38 108 GLU A CA 1
ATOM 857 C C . GLU A 1 108 ? 0.401 -3.898 -10.731 1.00 95.38 108 GLU A C 1
ATOM 859 O O . GLU A 1 108 ? -0.712 -3.414 -10.546 1.00 95.38 108 GLU A O 1
ATOM 864 N N . ASP A 1 109 ? 1.481 -3.536 -10.037 1.00 95.50 109 ASP A N 1
ATOM 865 C CA . ASP A 1 109 ? 1.466 -2.556 -8.956 1.00 95.50 109 ASP A CA 1
ATOM 866 C C . ASP A 1 109 ? 2.877 -1.965 -8.719 1.00 95.50 109 ASP A C 1
ATOM 868 O O . ASP A 1 109 ? 3.829 -2.258 -9.459 1.00 95.50 109 ASP A O 1
ATOM 872 N N . ALA A 1 110 ? 3.023 -1.093 -7.721 1.00 96.38 110 ALA A N 1
ATOM 873 C CA . ALA A 1 110 ? 4.288 -0.497 -7.324 1.00 96.38 110 ALA A CA 1
ATOM 874 C C . ALA A 1 110 ? 4.392 -0.258 -5.814 1.00 96.38 110 ALA A C 1
ATOM 876 O O . ALA A 1 110 ? 3.411 -0.040 -5.117 1.00 96.38 110 ALA A O 1
ATOM 877 N N . GLN A 1 111 ? 5.625 -0.252 -5.317 1.00 94.81 111 GLN A N 1
ATOM 878 C CA . GLN A 1 111 ? 5.962 -0.032 -3.915 1.00 94.81 111 GLN A CA 1
ATOM 879 C C . GLN A 1 111 ? 7.136 0.936 -3.796 1.00 94.81 111 GLN A C 1
ATOM 881 O O . GLN A 1 111 ? 8.016 0.977 -4.662 1.00 94.81 111 GLN A O 1
ATOM 886 N N . LEU A 1 112 ? 7.169 1.697 -2.705 1.00 93.62 112 LEU A N 1
ATOM 887 C CA . LEU A 1 112 ? 8.310 2.525 -2.339 1.00 93.62 112 LEU A CA 1
ATOM 888 C C . LEU A 1 112 ? 9.146 1.781 -1.289 1.00 93.62 112 LEU A C 1
ATOM 890 O O . LEU A 1 112 ? 8.618 1.277 -0.305 1.00 93.62 112 LEU A O 1
ATOM 894 N N . LEU A 1 113 ? 10.453 1.684 -1.509 1.00 87.56 113 LEU A N 1
ATOM 895 C CA . LEU A 1 113 ? 11.402 1.003 -0.633 1.00 87.56 113 LEU A CA 1
ATOM 896 C C . LEU A 1 113 ? 12.575 1.943 -0.374 1.00 87.56 113 LEU A C 1
ATOM 898 O O . LEU A 1 113 ? 13.398 2.168 -1.257 1.00 87.56 113 LEU A O 1
ATOM 902 N N . ALA A 1 114 ? 12.644 2.512 0.832 1.00 83.12 114 ALA A N 1
ATOM 903 C CA . ALA A 1 114 ? 13.694 3.462 1.223 1.00 83.12 114 ALA A CA 1
ATOM 904 C C . ALA A 1 114 ? 13.871 4.643 0.236 1.00 83.12 114 ALA A C 1
ATOM 906 O O . ALA A 1 114 ? 14.980 5.127 0.017 1.00 83.12 114 ALA A O 1
ATOM 907 N N . GLY A 1 115 ? 12.771 5.109 -0.368 1.00 82.06 115 GLY A N 1
ATOM 908 C CA . GLY A 1 115 ? 12.760 6.206 -1.346 1.00 82.06 115 GLY A CA 1
ATOM 909 C C . GLY A 1 115 ? 13.036 5.796 -2.800 1.00 82.06 115 GLY A C 1
ATOM 910 O O . GLY A 1 115 ? 12.883 6.631 -3.702 1.00 82.06 115 GLY A O 1
ATOM 911 N N . ASP A 1 116 ? 13.384 4.530 -3.034 1.00 89.62 116 ASP A N 1
ATOM 912 C CA . ASP A 1 116 ? 13.446 3.925 -4.362 1.00 89.62 116 ASP A CA 1
ATOM 913 C C . ASP A 1 116 ? 12.095 3.316 -4.723 1.00 89.62 116 ASP A C 1
ATOM 915 O O . ASP A 1 116 ? 11.377 2.813 -3.862 1.00 89.62 116 ASP A O 1
ATOM 919 N N . VAL A 1 117 ? 11.734 3.341 -6.004 1.00 93.38 117 VAL A N 1
ATOM 920 C CA . VAL A 1 117 ? 10.462 2.760 -6.453 1.00 93.38 117 VAL A CA 1
ATOM 921 C C . VAL A 1 117 ? 10.692 1.406 -7.100 1.00 93.38 117 VAL A C 1
ATOM 923 O O . VAL A 1 117 ? 11.535 1.249 -7.988 1.00 93.38 117 VAL A O 1
ATOM 926 N N . ALA A 1 118 ? 9.926 0.419 -6.659 1.00 94.12 118 ALA A N 1
ATOM 927 C CA . ALA A 1 118 ? 9.865 -0.897 -7.256 1.00 94.12 118 ALA A CA 1
ATOM 928 C C . ALA A 1 118 ? 8.503 -1.105 -7.908 1.00 94.12 118 ALA A C 1
ATOM 930 O O . ALA A 1 118 ? 7.483 -0.715 -7.357 1.00 94.12 118 ALA A O 1
ATOM 931 N N . VAL A 1 119 ? 8.483 -1.744 -9.071 1.00 94.75 119 VAL A N 1
ATOM 932 C CA . VAL A 1 119 ? 7.240 -2.264 -9.654 1.00 94.75 119 VAL A CA 1
ATOM 933 C C . VAL A 1 119 ? 7.124 -3.742 -9.335 1.00 94.75 119 VAL A C 1
ATOM 935 O O . VAL A 1 119 ? 8.129 -4.463 -9.333 1.00 94.75 119 VAL A O 1
ATOM 938 N N . THR A 1 120 ? 5.907 -4.180 -9.055 1.00 93.44 120 THR A N 1
ATOM 939 C CA . THR A 1 120 ? 5.564 -5.546 -8.669 1.00 93.44 120 THR A CA 1
ATOM 940 C C . THR A 1 120 ? 4.577 -6.143 -9.670 1.00 93.44 120 THR A C 1
ATOM 942 O O . THR A 1 120 ? 3.918 -5.433 -10.436 1.00 93.44 120 THR A O 1
ATOM 945 N N . GLY A 1 121 ? 4.522 -7.472 -9.706 1.00 91.62 121 GLY A N 1
ATOM 946 C CA . GLY A 1 121 ? 3.565 -8.210 -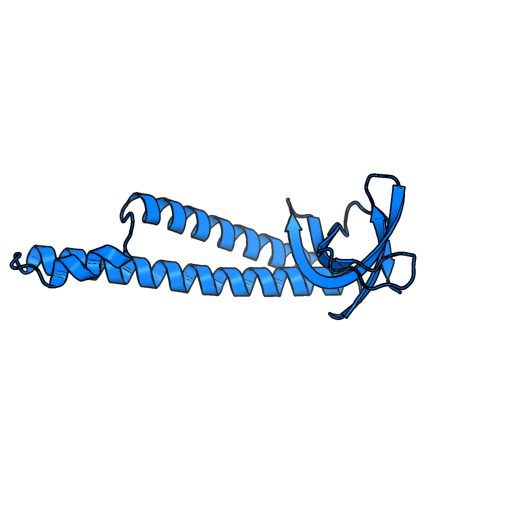10.523 1.00 91.62 121 GLY A CA 1
ATOM 947 C C . GLY A 1 121 ? 4.051 -9.588 -10.954 1.00 91.62 121 GLY A C 1
ATOM 948 O O . GLY A 1 121 ? 4.994 -10.156 -10.387 1.00 91.62 121 GLY A O 1
ATOM 949 N N . THR A 1 122 ? 3.407 -10.147 -11.976 1.00 90.62 122 THR A N 1
ATOM 950 C CA . THR A 1 122 ? 3.655 -11.519 -12.428 1.00 90.62 122 THR A CA 1
ATOM 951 C C . THR A 1 122 ? 4.945 -11.647 -13.246 1.00 90.62 122 THR A C 1
ATOM 953 O O . THR A 1 122 ? 5.098 -11.060 -14.322 1.00 90.62 122 THR A O 1
ATOM 956 N N . ARG A 1 123 ? 5.875 -12.501 -12.793 1.00 86.19 123 ARG A N 1
ATOM 957 C CA . ARG A 1 123 ? 7.117 -12.812 -13.519 1.00 86.19 123 ARG A CA 1
ATOM 958 C C . ARG A 1 123 ? 6.906 -13.858 -14.618 1.00 86.19 123 ARG A C 1
ATOM 960 O O . ARG A 1 123 ? 6.524 -14.995 -14.348 1.00 86.19 123 ARG A O 1
ATOM 967 N N . LEU A 1 124 ? 7.296 -13.544 -15.851 1.00 81.62 124 LEU A N 1
ATOM 968 C CA . LEU A 1 124 ? 7.252 -14.486 -16.974 1.00 81.62 124 LEU A CA 1
ATOM 969 C C . LEU A 1 124 ? 8.470 -15.432 -16.950 1.00 81.62 124 LEU A C 1
ATOM 971 O O . LEU A 1 124 ? 9.607 -15.003 -16.726 1.00 81.62 124 LEU A O 1
ATOM 975 N N . LEU A 1 125 ? 8.263 -16.738 -17.176 1.00 69.94 125 LEU A N 1
ATOM 976 C CA . LEU A 1 125 ? 9.366 -17.702 -17.280 1.00 69.94 125 LEU A CA 1
ATOM 977 C C . LEU A 1 125 ? 9.945 -17.691 -18.703 1.00 69.94 125 LEU A C 1
ATOM 979 O O . LEU A 1 125 ? 9.211 -17.607 -19.685 1.00 69.94 125 LEU A O 1
ATOM 983 N N . GLN A 1 126 ? 11.265 -17.871 -18.821 1.00 61.91 126 GLN A N 1
ATOM 984 C CA . GLN A 1 126 ? 11.980 -17.918 -20.109 1.00 61.91 126 GLN A CA 1
ATOM 985 C C . GLN A 1 126 ? 11.462 -18.990 -21.086 1.00 61.91 126 GLN A C 1
ATOM 987 O O . GLN A 1 126 ? 11.683 -18.872 -22.284 1.00 61.91 126 GLN A O 1
ATOM 992 N N . SER A 1 127 ? 10.763 -20.022 -20.608 1.00 56.53 127 SER A N 1
ATOM 993 C CA . SER A 1 127 ? 10.192 -21.088 -21.443 1.00 56.53 127 SER A CA 1
ATOM 994 C C . SER A 1 127 ? 8.876 -20.711 -22.141 1.00 56.53 127 SER A C 1
ATOM 996 O O . SER A 1 127 ? 8.199 -21.593 -22.664 1.00 56.53 127 SER A O 1
ATOM 998 N N . GLY A 1 128 ? 8.462 -19.439 -22.102 1.00 52.97 128 GLY A N 1
ATOM 999 C CA . GLY A 1 128 ? 7.158 -18.999 -22.614 1.00 52.97 128 GLY A CA 1
ATOM 1000 C C . GLY A 1 128 ? 5.977 -19.460 -21.753 1.00 52.97 128 GLY A C 1
ATOM 1001 O O . GLY A 1 128 ? 4.825 -19.220 -22.100 1.00 52.97 128 GLY A O 1
ATOM 1002 N N . LYS A 1 129 ? 6.246 -20.113 -20.615 1.00 53.75 129 LYS A N 1
ATOM 1003 C CA . LYS A 1 129 ? 5.230 -20.481 -19.629 1.00 53.75 129 LYS A CA 1
ATOM 1004 C C . LYS A 1 129 ? 5.044 -19.327 -18.645 1.00 53.75 129 LYS A C 1
ATOM 1006 O O . LYS A 1 129 ? 6.006 -18.855 -18.042 1.00 53.75 129 LYS A O 1
ATOM 1011 N N . ILE A 1 130 ? 3.805 -18.891 -18.449 1.00 53.44 130 ILE A N 1
ATOM 1012 C CA . ILE A 1 130 ? 3.458 -17.971 -17.363 1.00 53.44 130 ILE A CA 1
ATOM 1013 C C . ILE A 1 130 ? 3.533 -18.780 -16.065 1.00 53.44 130 ILE A C 1
ATOM 1015 O O . ILE A 1 130 ? 2.707 -19.656 -15.818 1.00 53.44 130 ILE A O 1
ATOM 1019 N N . GLY A 1 131 ? 4.569 -18.543 -15.263 1.00 53.44 131 GLY A N 1
ATOM 1020 C CA . GLY A 1 131 ? 4.596 -18.991 -13.877 1.00 53.44 131 GLY A CA 1
ATOM 1021 C C . GLY A 1 131 ? 4.040 -17.873 -13.008 1.00 53.44 131 GLY A C 1
ATOM 1022 O O . GLY A 1 131 ? 4.481 -16.740 -13.143 1.00 53.44 131 GLY A O 1
ATOM 1023 N N . LYS A 1 132 ? 3.102 -18.169 -12.108 1.00 59.31 132 LYS A N 1
ATOM 1024 C CA . LYS A 1 132 ? 2.630 -17.208 -11.101 1.00 59.31 132 LYS A CA 1
ATOM 1025 C C . LYS A 1 132 ? 3.661 -17.078 -9.978 1.00 59.31 132 LYS A C 1
ATOM 1027 O O . LYS A 1 132 ? 3.462 -17.588 -8.883 1.00 59.31 132 LY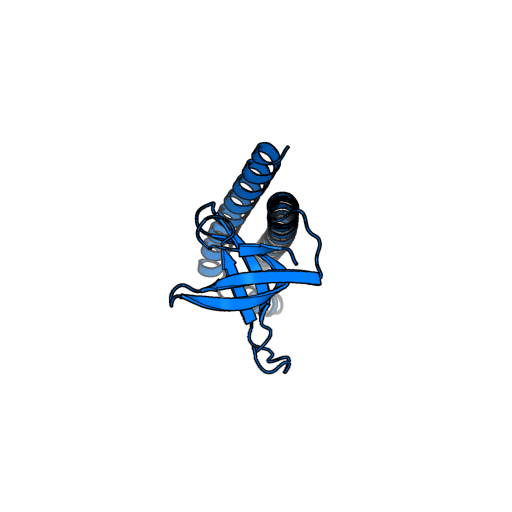S A O 1
ATOM 1032 N N . LEU A 1 133 ? 4.819 -16.510 -10.289 1.00 72.62 133 LEU A N 1
ATOM 1033 C CA . LEU A 1 133 ? 5.756 -16.059 -9.269 1.00 72.62 133 LEU A CA 1
ATOM 1034 C C . LEU A 1 133 ? 5.656 -14.545 -9.223 1.00 72.62 133 LEU A C 1
ATOM 1036 O O . LEU A 1 133 ? 6.007 -13.888 -10.204 1.00 72.62 133 LEU A O 1
ATOM 1040 N N . GLU A 1 134 ? 5.180 -14.031 -8.095 1.00 78.31 134 GLU A N 1
ATOM 1041 C CA . GLU A 1 134 ? 5.284 -12.614 -7.778 1.00 78.31 134 GLU A CA 1
ATOM 1042 C C . GLU A 1 134 ? 6.758 -12.213 -7.842 1.00 78.31 134 GLU A C 1
ATOM 1044 O O . GLU A 1 134 ? 7.659 -12.912 -7.358 1.00 78.31 134 GLU A O 1
ATOM 1049 N N . GLY A 1 135 ? 7.011 -11.123 -8.549 1.00 83.50 135 GLY A N 1
ATOM 1050 C CA . GLY A 1 135 ? 8.319 -10.518 -8.671 1.00 83.50 135 GLY A CA 1
ATOM 1051 C C . GLY A 1 135 ? 8.242 -9.042 -8.337 1.00 83.50 135 GLY A C 1
ATOM 1052 O O . GLY A 1 135 ? 7.172 -8.439 -8.333 1.00 83.50 135 GLY A O 1
ATOM 1053 N N . TYR A 1 136 ? 9.409 -8.464 -8.103 1.00 89.06 136 TYR A N 1
ATOM 1054 C CA . TYR A 1 136 ? 9.579 -7.026 -8.050 1.00 89.06 136 TYR A CA 1
ATOM 1055 C C . TYR A 1 136 ? 10.868 -6.640 -8.778 1.00 89.06 136 TYR A C 1
ATOM 1057 O O . TYR A 1 136 ? 11.811 -7.438 -8.862 1.00 89.06 136 TYR A O 1
ATOM 1065 N N . VAL A 1 137 ? 10.905 -5.423 -9.317 1.00 90.62 137 VAL A N 1
ATOM 1066 C CA . VAL A 1 137 ? 12.111 -4.805 -9.878 1.00 90.62 137 VAL A CA 1
ATOM 1067 C C . VAL A 1 137 ? 12.211 -3.368 -9.389 1.00 90.62 137 VAL A C 1
ATOM 1069 O O . VAL A 1 137 ? 11.292 -2.576 -9.577 1.00 90.62 137 VAL A O 1
ATOM 1072 N N . CYS A 1 138 ? 13.336 -3.037 -8.755 1.00 92.31 138 CYS A N 1
ATOM 1073 C CA . CYS A 1 138 ? 13.631 -1.679 -8.319 1.00 92.31 138 CYS A CA 1
ATOM 1074 C C . CYS A 1 138 ? 14.110 -0.854 -9.519 1.00 92.31 138 CYS A C 1
ATOM 1076 O O . CYS A 1 138 ? 15.141 -1.168 -10.120 1.00 92.31 138 CYS A O 1
ATOM 1078 N N . LEU A 1 139 ? 13.364 0.194 -9.868 1.00 91.44 139 LEU A N 1
ATOM 1079 C CA . LEU A 1 139 ? 13.641 1.026 -11.039 1.00 91.44 139 LEU A CA 1
ATOM 1080 C C . LEU A 1 139 ? 14.893 1.899 -10.865 1.00 91.44 139 LEU A C 1
ATOM 1082 O O . LEU A 1 139 ? 15.415 2.402 -11.858 1.00 91.44 139 LEU A O 1
ATOM 1086 N N . ASP A 1 140 ? 15.360 2.082 -9.627 1.00 89.12 140 ASP A N 1
ATOM 1087 C CA . ASP A 1 140 ? 16.549 2.869 -9.280 1.00 89.12 140 ASP A CA 1
ATOM 1088 C C . ASP A 1 140 ? 17.853 2.057 -9.327 1.00 89.12 140 ASP A C 1
ATOM 1090 O O . ASP A 1 140 ? 18.900 2.592 -9.684 1.00 89.12 140 ASP A O 1
ATOM 1094 N N . SER A 1 141 ? 17.804 0.766 -8.982 1.00 87.44 141 SER A N 1
ATOM 1095 C CA . SER A 1 141 ? 19.011 -0.052 -8.770 1.00 87.44 141 SER A CA 1
ATOM 1096 C C . SER A 1 141 ? 19.179 -1.214 -9.748 1.00 87.44 141 SER A C 1
ATOM 1098 O O . SER A 1 141 ? 20.278 -1.757 -9.874 1.00 87.44 141 SER A O 1
ATOM 1100 N N . CYS A 1 142 ? 18.121 -1.614 -10.455 1.00 88.62 142 CYS A N 1
ATOM 1101 C CA . CYS A 1 142 ? 18.196 -2.693 -11.436 1.00 88.62 142 CYS A CA 1
ATOM 1102 C C . CYS A 1 142 ? 18.441 -2.143 -12.844 1.00 88.62 142 CYS A C 1
ATOM 1104 O O . CYS A 1 142 ? 17.948 -1.081 -13.210 1.00 88.62 142 CYS A O 1
ATOM 1106 N N . GLN A 1 143 ? 19.146 -2.911 -13.678 1.00 92.12 143 GLN A N 1
ATOM 1107 C CA . GLN A 1 143 ? 19.127 -2.681 -15.122 1.00 92.12 143 GLN A CA 1
ATOM 1108 C C . GLN A 1 143 ? 17.816 -3.225 -15.685 1.00 92.12 143 GLN A C 1
ATOM 1110 O O . GLN A 1 143 ? 17.521 -4.412 -15.515 1.00 92.12 143 GLN A O 1
ATOM 1115 N N . TRP A 1 144 ? 17.049 -2.371 -16.355 1.00 94.31 144 TRP A N 1
ATOM 1116 C CA . TRP A 1 144 ? 15.763 -2.725 -16.941 1.00 94.31 144 TRP A C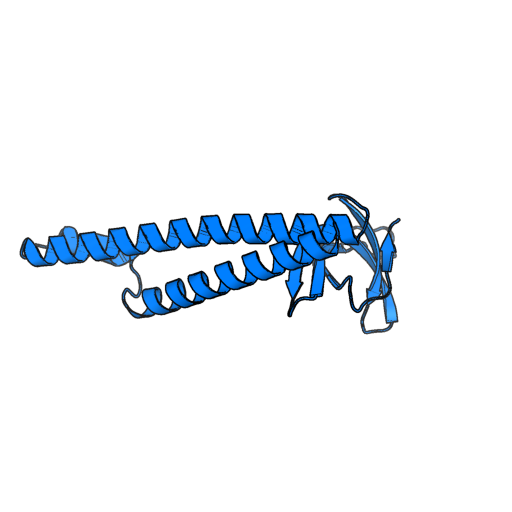A 1
ATOM 1117 C C . TRP A 1 144 ? 15.532 -2.018 -18.277 1.00 94.31 144 TRP A C 1
ATOM 1119 O O . TRP A 1 144 ? 16.175 -1.019 -18.593 1.00 94.31 144 TRP A O 1
ATOM 1129 N N . GLN A 1 145 ? 14.610 -2.564 -19.064 1.00 94.38 145 GLN A N 1
ATOM 1130 C CA . GLN A 1 145 ? 14.083 -1.952 -20.277 1.00 94.38 145 GLN A CA 1
ATOM 1131 C C . GLN A 1 145 ? 12.581 -2.232 -20.375 1.00 94.38 145 GLN A C 1
ATOM 1133 O O . GLN A 1 145 ? 12.124 -3.349 -20.111 1.00 94.38 145 GLN A O 1
ATOM 1138 N N . LEU A 1 146 ? 11.823 -1.210 -20.756 1.00 93.44 146 LEU A N 1
ATOM 1139 C CA . LEU A 1 146 ? 10.425 -1.359 -21.138 1.00 93.44 146 LEU A CA 1
ATOM 1140 C C . LEU A 1 146 ? 10.367 -2.052 -22.509 1.00 93.44 146 LEU A C 1
ATOM 1142 O O . LEU A 1 146 ? 11.144 -1.696 -23.399 1.00 93.44 146 LEU A O 1
ATOM 1146 N N . ARG A 1 147 ? 9.500 -3.058 -22.658 1.00 87.94 147 ARG A N 1
ATOM 1147 C CA . ARG A 1 147 ? 9.237 -3.710 -23.949 1.00 87.94 147 ARG A CA 1
ATOM 1148 C C . ARG A 1 147 ? 8.244 -2.936 -24.802 1.00 87.94 147 ARG A C 1
ATOM 1150 O O . ARG A 1 147 ? 7.304 -2.353 -24.221 1.00 87.94 147 ARG A O 1
#

Organism: Colwellia psychrerythraea (NCBI:txid28229)